Protein AF-A0A0D7KDJ0-F1 (afdb_monomer_lite)

Secondary structure (DSSP, 8-state):
---------PPPHHHHHHHHHHHHHHHHHHHHHEEEEEEE-TT------SS--EEE---SSS----EEEEEEETTEEEEEEEEE--PEEEEEPPHHHHHHHHHHHHHHHHHHHH---HHHHHHHHHHT-

Sequence (129 aa):
MKNIGRGRLSPGKDALLSLMVMMAANFSNELLDLKWRLFHSATGKFITSDKPVSNVKIEYSRGGLEYFLTPLSAHWMLQFGGGKNSEITFETAEDAEIEEGNIAVASCAYNKILGASKEQLEKIHIQLQ

InterPro domains:
  IPR025332 Protein of unknown function DUF4238 [PF14022] (17-118)

Structure (mmCIF, N/CA/C/O backbone):
data_AF-A0A0D7KDJ0-F1
#
_entry.id   AF-A0A0D7KDJ0-F1
#
loop_
_atom_site.group_PDB
_atom_site.id
_atom_site.type_symbol
_atom_site.label_atom_id
_atom_site.label_alt_id
_atom_site.label_comp_id
_atom_site.label_asym_id
_atom_site.label_entity_id
_atom_site.label_seq_id
_atom_site.pdbx_PDB_ins_code
_atom_site.Cartn_x
_atom_site.Cartn_y
_atom_site.Cartn_z
_atom_site.occupancy
_atom_site.B_iso_or_equiv
_atom_site.auth_seq_id
_atom_site.auth_comp_id
_atom_site.auth_asym_id
_atom_site.auth_atom_id
_atom_site.pdbx_PDB_model_num
ATOM 1 N N . MET A 1 1 ? -10.050 18.574 -62.931 1.00 41.25 1 MET A N 1
ATOM 2 C CA . MET A 1 1 ? -9.250 17.344 -62.707 1.00 41.25 1 MET A CA 1
ATOM 3 C C . MET A 1 1 ? -9.196 17.072 -61.206 1.00 41.25 1 MET A C 1
ATOM 5 O O . MET A 1 1 ? -9.213 18.024 -60.440 1.00 41.25 1 MET A O 1
ATOM 9 N N . LYS A 1 2 ? -9.289 15.793 -60.817 1.00 40.25 2 LYS A N 1
ATOM 10 C CA . LYS A 1 2 ? -9.656 15.281 -59.481 1.00 40.25 2 LYS A CA 1
ATOM 11 C C . LYS A 1 2 ? -8.647 15.596 -58.360 1.00 40.25 2 LYS A C 1
ATOM 13 O O . LYS A 1 2 ? -7.444 15.616 -58.588 1.00 40.25 2 LYS A O 1
ATOM 18 N N . ASN A 1 3 ? -9.207 15.752 -57.156 1.00 44.31 3 ASN A N 1
ATOM 19 C CA . ASN A 1 3 ? -8.573 15.906 -55.842 1.00 44.31 3 ASN A CA 1
ATOM 20 C C . ASN A 1 3 ? -7.425 14.918 -55.577 1.00 44.31 3 ASN A C 1
ATOM 22 O O . ASN A 1 3 ? -7.622 13.707 -55.666 1.00 44.31 3 ASN A O 1
ATOM 26 N N . ILE A 1 4 ? -6.278 15.437 -55.131 1.00 46.84 4 ILE A N 1
ATOM 27 C CA . ILE A 1 4 ? -5.198 14.641 -54.536 1.00 46.84 4 ILE A CA 1
ATOM 28 C C . ILE A 1 4 ? -5.440 14.622 -53.023 1.00 46.84 4 ILE A C 1
ATOM 30 O O . ILE A 1 4 ? -5.280 15.629 -52.332 1.00 46.84 4 ILE A O 1
ATOM 34 N N . GLY A 1 5 ? -5.928 13.484 -52.531 1.00 45.38 5 GLY A N 1
ATOM 35 C CA . GLY A 1 5 ? -6.276 13.266 -51.132 1.00 45.38 5 GLY A CA 1
ATOM 36 C C . GLY A 1 5 ? -5.064 13.351 -50.204 1.00 45.38 5 GLY A C 1
ATOM 37 O O . GLY A 1 5 ? -4.018 12.758 -50.454 1.00 45.38 5 GLY A O 1
ATOM 38 N N . ARG A 1 6 ? -5.241 14.065 -49.089 1.00 50.78 6 ARG A N 1
ATOM 39 C CA . ARG A 1 6 ? -4.350 14.042 -47.926 1.00 50.78 6 ARG A CA 1
ATOM 40 C C . ARG A 1 6 ? -4.437 12.667 -47.254 1.00 50.78 6 ARG A C 1
ATOM 42 O O . ARG A 1 6 ? -5.285 12.452 -46.391 1.00 50.78 6 ARG A O 1
ATOM 49 N N . GLY A 1 7 ? -3.581 11.734 -47.658 1.00 44.97 7 GLY A N 1
ATOM 50 C CA . GLY A 1 7 ? -3.386 10.475 -46.943 1.00 44.97 7 GLY A CA 1
ATOM 51 C C . GLY A 1 7 ? -2.663 10.735 -45.622 1.00 44.97 7 GLY A C 1
ATOM 52 O O . GLY A 1 7 ? -1.494 11.110 -45.620 1.00 44.97 7 GLY A O 1
ATOM 53 N N . ARG A 1 8 ? -3.358 10.571 -44.492 1.00 51.56 8 ARG A N 1
ATOM 54 C CA . ARG A 1 8 ? -2.718 10.480 -43.172 1.00 51.56 8 ARG A CA 1
ATOM 55 C C . ARG A 1 8 ? -1.824 9.238 -43.164 1.00 51.56 8 ARG A C 1
ATOM 57 O O . ARG A 1 8 ? -2.315 8.142 -43.414 1.00 51.56 8 ARG A O 1
ATOM 64 N N . LEU A 1 9 ? -0.542 9.417 -42.854 1.00 48.00 9 LEU A N 1
ATOM 65 C CA . LEU A 1 9 ? 0.377 8.332 -42.512 1.00 48.00 9 LEU A CA 1
ATOM 66 C C . LEU A 1 9 ? -0.190 7.596 -41.287 1.00 48.00 9 LEU A C 1
ATOM 68 O O . LEU A 1 9 ? -0.131 8.110 -40.172 1.00 48.00 9 LEU A O 1
ATOM 72 N N . SER A 1 10 ? -0.791 6.424 -41.484 1.00 56.69 10 SER A N 1
ATOM 73 C CA . SER A 1 10 ? -1.053 5.494 -40.387 1.00 56.69 10 SER A CA 1
ATOM 74 C C . SER A 1 10 ? 0.283 4.855 -40.003 1.00 56.69 10 SER A C 1
ATOM 76 O O . SER A 1 10 ? 0.930 4.301 -40.899 1.00 56.69 10 SER A O 1
ATOM 78 N N . PRO A 1 11 ? 0.723 4.898 -38.732 1.00 59.16 11 PRO A N 1
ATOM 79 C CA . PRO A 1 11 ? 1.869 4.106 -38.305 1.00 59.16 11 PRO A CA 1
ATOM 80 C C . PRO A 1 11 ? 1.633 2.656 -38.730 1.00 59.16 11 PRO A C 1
ATOM 82 O O . PRO A 1 11 ? 0.523 2.145 -38.555 1.00 59.16 11 PRO A O 1
ATOM 85 N N . GLY A 1 12 ? 2.638 2.004 -39.323 1.00 66.69 12 GLY A N 1
ATOM 86 C CA . GLY A 1 12 ? 2.549 0.571 -39.598 1.00 66.69 12 GLY A CA 1
ATOM 87 C C . GLY A 1 12 ? 2.126 -0.140 -38.313 1.00 66.69 12 GLY A C 1
ATOM 88 O O . GLY A 1 12 ? 2.618 0.207 -37.239 1.00 66.69 12 GLY A O 1
ATOM 89 N N . LYS A 1 13 ? 1.177 -1.076 -38.403 1.00 61.44 13 LYS A N 1
ATOM 90 C CA . LYS A 1 13 ? 0.609 -1.810 -37.256 1.00 61.44 13 LYS A CA 1
ATOM 91 C C . LYS A 1 13 ? 1.692 -2.293 -36.275 1.00 61.44 13 LYS A C 1
ATOM 93 O O . LYS A 1 13 ? 1.505 -2.221 -35.063 1.00 61.44 13 LYS A O 1
ATOM 98 N N . ASP A 1 14 ? 2.849 -2.668 -36.810 1.00 68.38 14 ASP A N 1
ATOM 99 C CA . ASP A 1 14 ? 3.999 -3.167 -36.060 1.00 68.38 14 ASP A CA 1
ATOM 100 C C . ASP A 1 14 ? 4.760 -2.070 -35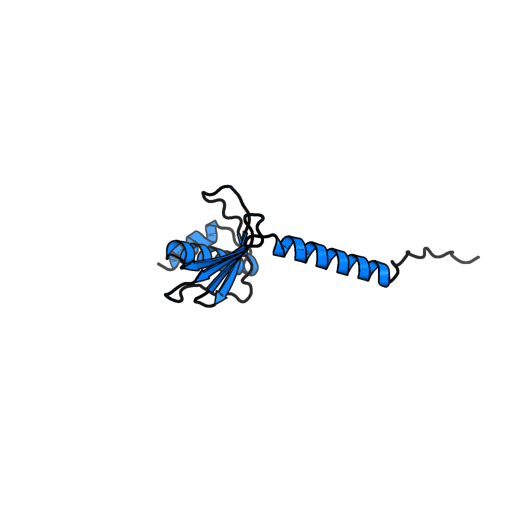.296 1.00 68.38 14 ASP A C 1
ATOM 102 O O . ASP A 1 14 ? 5.303 -2.335 -34.228 1.00 68.38 14 ASP A O 1
ATOM 106 N N . ALA A 1 15 ? 4.754 -0.821 -35.774 1.00 79.69 15 ALA A N 1
ATOM 107 C CA . ALA A 1 15 ? 5.358 0.319 -35.080 1.00 79.69 15 ALA A CA 1
ATOM 108 C C . ALA A 1 15 ? 4.532 0.740 -33.857 1.00 79.69 15 ALA A C 1
ATOM 110 O O . ALA A 1 15 ? 5.091 1.002 -32.793 1.00 79.69 15 ALA A O 1
ATOM 111 N N . LEU A 1 16 ? 3.198 0.753 -33.985 1.00 82.00 16 LEU A N 1
ATOM 112 C CA . LEU A 1 16 ? 2.313 1.004 -32.846 1.00 82.00 16 LEU A CA 1
ATOM 113 C C . LEU A 1 16 ? 2.420 -0.123 -31.814 1.00 82.00 16 LEU A C 1
ATOM 115 O O . LEU A 1 16 ? 2.540 0.154 -30.624 1.00 82.00 16 LEU A O 1
ATOM 119 N N . LEU A 1 17 ? 2.430 -1.383 -32.260 1.00 78.81 17 LEU A N 1
ATOM 120 C CA . LEU A 1 17 ? 2.614 -2.525 -31.367 1.00 78.81 17 LEU A CA 1
ATOM 121 C C . LEU A 1 17 ? 3.973 -2.471 -30.651 1.00 78.81 17 LEU A C 1
ATOM 123 O O . LEU A 1 17 ? 4.019 -2.636 -29.436 1.00 78.81 17 LEU A O 1
ATOM 127 N N . SER A 1 18 ? 5.057 -2.175 -31.371 1.00 81.25 18 SER A N 1
ATOM 128 C CA . SER A 1 18 ? 6.401 -2.052 -30.786 1.00 81.25 18 SER A CA 1
ATOM 129 C C . SER A 1 18 ? 6.474 -0.938 -29.742 1.00 81.25 18 SER A C 1
ATOM 131 O O . SER A 1 18 ? 7.050 -1.138 -28.675 1.00 81.25 18 SER A O 1
ATOM 133 N N . LEU A 1 19 ? 5.843 0.213 -30.006 1.00 85.44 19 LEU A N 1
ATOM 134 C CA . LEU A 1 19 ? 5.737 1.297 -29.029 1.00 85.44 19 LEU A CA 1
ATOM 135 C C . LEU A 1 19 ? 4.989 0.841 -27.770 1.00 85.44 19 LEU A C 1
ATOM 137 O O . LEU A 1 19 ? 5.465 1.079 -26.665 1.00 85.44 19 LEU A O 1
ATOM 141 N N . MET A 1 20 ? 3.854 0.155 -27.927 1.00 85.75 20 MET A N 1
ATOM 142 C CA . MET A 1 20 ? 3.056 -0.329 -26.795 1.00 85.75 20 MET A CA 1
ATOM 143 C C . MET A 1 20 ? 3.812 -1.363 -25.955 1.00 85.75 20 MET A C 1
ATOM 145 O O . MET A 1 20 ? 3.801 -1.276 -24.730 1.00 85.75 20 MET A O 1
ATOM 149 N N . VAL A 1 21 ? 4.517 -2.302 -26.594 1.00 82.75 21 VAL A N 1
ATOM 150 C CA . VAL A 1 21 ? 5.347 -3.301 -25.899 1.00 82.75 21 VAL A CA 1
ATOM 151 C C . VAL A 1 21 ? 6.498 -2.630 -25.152 1.00 82.75 21 VAL A C 1
ATOM 153 O O . VAL A 1 21 ? 6.737 -2.948 -23.991 1.00 82.75 21 VAL A O 1
ATOM 156 N N . MET A 1 22 ? 7.175 -1.664 -25.777 1.00 86.12 22 MET A N 1
ATOM 157 C CA . MET A 1 22 ? 8.251 -0.906 -25.136 1.00 86.12 22 MET A CA 1
ATOM 158 C C . MET A 1 22 ? 7.739 -0.110 -23.929 1.00 86.12 22 MET A C 1
ATOM 160 O O . MET A 1 22 ? 8.363 -0.125 -22.872 1.00 86.12 22 MET A O 1
ATOM 164 N N . MET A 1 23 ? 6.586 0.552 -24.057 1.00 85.19 23 MET A N 1
ATOM 165 C CA . MET A 1 23 ? 5.963 1.272 -22.945 1.00 85.19 23 MET A CA 1
ATOM 166 C C . MET A 1 23 ? 5.582 0.329 -21.800 1.00 85.19 23 MET A C 1
ATOM 168 O O . MET A 1 23 ? 5.850 0.651 -20.646 1.00 85.19 23 MET A O 1
ATOM 172 N N . ALA A 1 24 ? 5.006 -0.836 -22.105 1.00 81.50 24 ALA A N 1
ATOM 173 C CA . ALA A 1 24 ? 4.652 -1.836 -21.102 1.00 81.50 24 ALA A CA 1
ATOM 174 C C . ALA A 1 24 ? 5.890 -2.394 -20.382 1.00 81.50 24 ALA A C 1
ATOM 176 O O . ALA A 1 24 ? 5.880 -2.511 -19.159 1.00 81.50 24 ALA A O 1
ATOM 177 N N . ALA A 1 25 ? 6.966 -2.686 -21.118 1.00 82.00 25 ALA A N 1
ATOM 178 C CA . ALA A 1 25 ? 8.227 -3.148 -20.543 1.00 82.00 25 ALA A CA 1
ATOM 179 C C . ALA A 1 25 ? 8.852 -2.089 -19.623 1.00 82.00 25 ALA A C 1
ATOM 181 O O . ALA A 1 25 ? 9.217 -2.396 -18.491 1.00 82.00 25 ALA A O 1
ATOM 182 N N . ASN A 1 26 ? 8.906 -0.830 -20.069 1.00 81.62 26 ASN A N 1
ATOM 183 C CA . ASN A 1 26 ? 9.424 0.272 -19.257 1.00 81.62 26 ASN A CA 1
ATOM 184 C C . ASN A 1 26 ? 8.585 0.482 -17.993 1.00 81.62 26 ASN A C 1
ATOM 186 O O . ASN A 1 26 ? 9.136 0.627 -16.908 1.00 81.62 26 ASN A O 1
ATOM 190 N N . PHE A 1 27 ? 7.257 0.446 -18.119 1.00 80.50 27 PHE A N 1
ATOM 191 C CA . PHE A 1 27 ? 6.360 0.564 -16.974 1.00 80.50 27 PHE A CA 1
ATOM 192 C C . PHE A 1 27 ? 6.531 -0.596 -15.984 1.00 80.50 27 PHE A C 1
ATOM 194 O O . PHE A 1 27 ? 6.566 -0.372 -14.779 1.00 80.50 27 PHE A O 1
ATOM 201 N N . SER A 1 28 ? 6.688 -1.826 -16.482 1.00 78.75 28 SER A N 1
ATOM 202 C CA . SER A 1 28 ? 6.966 -2.993 -15.641 1.00 78.75 28 SER A CA 1
ATOM 203 C C . SER A 1 28 ? 8.275 -2.838 -14.873 1.00 78.75 28 SER A C 1
ATOM 205 O O . SER A 1 28 ? 8.309 -3.149 -13.688 1.00 78.75 28 SER A O 1
ATOM 207 N N . ASN A 1 29 ? 9.338 -2.357 -15.521 1.00 78.50 29 ASN A N 1
ATOM 208 C CA . ASN A 1 29 ? 10.627 -2.147 -14.862 1.00 78.50 29 ASN A CA 1
ATOM 209 C C . ASN A 1 29 ? 10.524 -1.084 -13.763 1.00 78.50 29 ASN A C 1
ATOM 211 O O . ASN A 1 29 ? 10.969 -1.323 -12.648 1.00 78.50 29 ASN A O 1
ATOM 215 N N . GLU A 1 30 ? 9.857 0.041 -14.038 1.00 80.56 30 GLU A N 1
ATOM 216 C CA . GLU A 1 30 ? 9.637 1.080 -13.024 1.00 80.56 30 GLU A CA 1
ATOM 217 C C . GLU A 1 30 ? 8.816 0.555 -11.837 1.00 80.56 30 GLU A C 1
ATOM 219 O O . GLU A 1 30 ? 9.147 0.866 -10.700 1.00 80.56 30 GLU A O 1
ATOM 224 N N . LEU A 1 31 ? 7.788 -0.275 -12.067 1.00 78.50 31 LEU A N 1
ATOM 225 C CA . LEU A 1 31 ? 7.014 -0.901 -10.985 1.00 78.50 31 LEU A CA 1
ATOM 226 C C . LEU A 1 31 ? 7.846 -1.878 -10.143 1.00 78.50 31 LEU A C 1
ATOM 228 O O . LEU A 1 31 ? 7.686 -1.917 -8.923 1.00 78.50 31 LEU A O 1
ATOM 232 N N . LEU A 1 32 ? 8.707 -2.673 -10.781 1.00 80.94 32 LEU A N 1
ATOM 233 C CA . LEU A 1 32 ? 9.587 -3.625 -10.095 1.00 80.94 32 LEU A CA 1
ATOM 234 C C . LEU A 1 32 ? 10.661 -2.923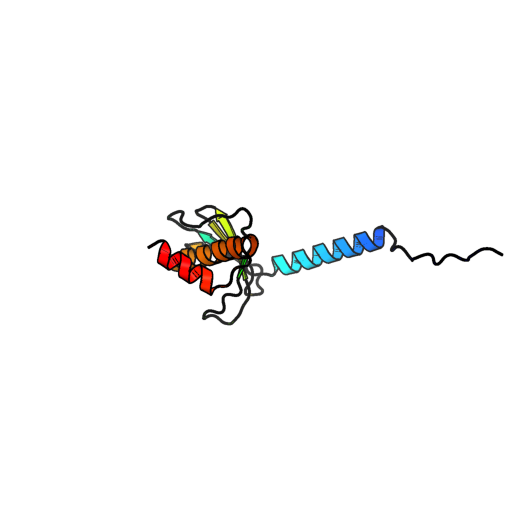 -9.257 1.00 80.94 32 LEU A C 1
ATOM 236 O O . LEU A 1 32 ? 11.077 -3.463 -8.235 1.00 80.94 32 LEU A O 1
ATOM 240 N N . ASP A 1 33 ? 11.071 -1.723 -9.661 1.00 83.44 33 ASP A N 1
ATOM 241 C CA . ASP A 1 33 ? 12.038 -0.906 -8.930 1.00 83.44 33 ASP A CA 1
ATOM 242 C C . ASP A 1 33 ? 11.423 -0.171 -7.729 1.00 83.44 33 ASP A C 1
ATOM 244 O O . ASP A 1 33 ? 12.161 0.361 -6.894 1.00 83.44 33 ASP A O 1
ATOM 248 N N . LEU A 1 34 ? 10.092 -0.110 -7.612 1.00 82.56 34 LEU A N 1
ATOM 249 C CA . LEU A 1 34 ? 9.441 0.468 -6.435 1.00 82.56 34 LEU A CA 1
ATOM 250 C C . LEU A 1 34 ? 9.654 -0.420 -5.215 1.00 82.56 34 LEU A C 1
ATOM 252 O O . LEU A 1 34 ? 9.720 -1.634 -5.335 1.00 82.56 34 LEU A O 1
ATOM 256 N N . LYS A 1 35 ? 9.671 0.188 -4.027 1.00 85.94 35 LYS A N 1
ATOM 257 C CA . LYS A 1 35 ? 9.590 -0.546 -2.759 1.00 85.94 35 LYS A CA 1
ATOM 258 C C . LYS A 1 35 ? 8.184 -1.113 -2.555 1.00 85.94 35 LYS A C 1
ATOM 260 O O . LYS A 1 35 ? 7.208 -0.380 -2.727 1.00 85.94 35 LYS A O 1
ATOM 265 N N . TRP A 1 36 ? 8.085 -2.367 -2.112 1.00 89.75 36 TRP A N 1
ATOM 266 C CA . TRP A 1 36 ? 6.817 -3.038 -1.799 1.00 89.75 36 TRP A CA 1
ATOM 267 C C . TRP A 1 36 ? 6.800 -3.446 -0.325 1.00 89.75 36 TRP A C 1
ATOM 269 O O . TRP A 1 36 ? 7.743 -4.065 0.162 1.00 89.75 36 TRP A O 1
ATOM 279 N N . ARG A 1 37 ? 5.725 -3.117 0.391 1.00 90.88 37 ARG A N 1
ATOM 280 C CA . ARG A 1 37 ? 5.503 -3.522 1.787 1.00 90.88 37 ARG A CA 1
ATOM 281 C C . ARG A 1 37 ? 4.153 -4.213 1.892 1.00 90.88 37 ARG A C 1
ATOM 283 O O . ARG A 1 37 ? 3.141 -3.662 1.457 1.00 90.88 37 ARG A O 1
ATOM 290 N N . LEU A 1 38 ? 4.131 -5.408 2.466 1.00 93.62 38 LEU A N 1
ATOM 291 C CA . LEU A 1 38 ? 2.918 -6.173 2.716 1.00 93.62 38 LEU A CA 1
ATOM 292 C C . LEU A 1 38 ? 2.608 -6.165 4.212 1.00 93.62 38 LEU A C 1
ATOM 294 O O . LEU A 1 38 ? 3.334 -6.752 5.012 1.00 93.62 38 LEU A O 1
ATOM 298 N N . PHE A 1 39 ? 1.517 -5.507 4.575 1.00 95.06 39 PHE A N 1
ATOM 299 C CA . PHE A 1 39 ? 1.068 -5.359 5.950 1.00 95.06 39 PHE A CA 1
ATOM 300 C C . PHE A 1 39 ? 0.084 -6.456 6.331 1.00 95.06 39 PHE A C 1
ATOM 302 O O . PHE A 1 39 ? -0.936 -6.632 5.662 1.00 95.06 39 PHE A O 1
ATOM 309 N N . HIS A 1 40 ? 0.365 -7.143 7.434 1.00 96.50 40 HIS A N 1
ATOM 310 C CA . HIS A 1 40 ? -0.494 -8.154 8.031 1.00 96.50 40 HIS A CA 1
ATOM 311 C C . HIS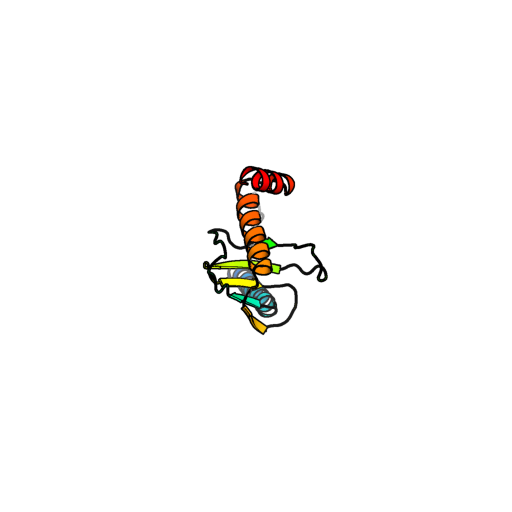 A 1 40 ? -1.208 -7.619 9.277 1.00 96.50 40 HIS A C 1
ATOM 313 O O . HIS A 1 40 ? -0.563 -7.264 10.262 1.00 96.50 40 HIS A O 1
ATOM 319 N N . SER A 1 41 ? -2.539 -7.636 9.279 1.00 94.56 41 SER A N 1
ATOM 320 C CA . SER A 1 41 ? -3.357 -7.372 10.464 1.00 94.56 41 SER A CA 1
ATOM 321 C C . SER A 1 41 ? -3.725 -8.690 11.142 1.00 94.56 41 SER A C 1
ATOM 323 O O . SER A 1 41 ? -4.542 -9.455 10.627 1.00 94.56 41 SER A O 1
ATOM 325 N N . ALA A 1 42 ? -3.190 -8.934 12.341 1.00 92.44 42 ALA A N 1
ATOM 326 C CA . ALA A 1 42 ? -3.544 -10.114 13.136 1.00 92.44 42 ALA A CA 1
ATOM 327 C C . ALA A 1 42 ? -5.038 -10.155 13.513 1.00 92.44 42 ALA A C 1
ATOM 329 O O . ALA A 1 42 ? -5.602 -11.226 13.722 1.00 92.44 42 ALA A O 1
ATOM 330 N N . THR A 1 43 ? -5.684 -8.989 13.581 1.00 91.31 43 THR A N 1
ATOM 331 C CA . THR A 1 43 ? -7.092 -8.843 13.972 1.00 91.31 43 THR A CA 1
ATOM 332 C C . THR A 1 43 ? -8.060 -8.837 12.790 1.00 91.31 43 THR A C 1
ATOM 334 O O . THR A 1 43 ? -9.264 -8.920 13.013 1.00 91.31 43 THR A O 1
ATOM 337 N N . GLY A 1 44 ? -7.569 -8.760 11.549 1.00 92.00 44 GLY A N 1
ATOM 338 C CA . GLY A 1 44 ? -8.423 -8.778 10.360 1.00 92.00 44 GLY A CA 1
ATOM 339 C C . GLY A 1 44 ? -9.249 -7.501 10.182 1.00 92.00 44 GLY A C 1
ATOM 340 O O . GLY A 1 44 ? -10.431 -7.574 9.861 1.00 92.00 44 GLY A O 1
ATOM 341 N N . LYS A 1 45 ? -8.656 -6.331 10.444 1.00 91.12 45 LYS A N 1
ATOM 342 C CA . LYS A 1 45 ? -9.372 -5.042 10.485 1.00 91.12 45 LYS A CA 1
ATOM 343 C C . LYS A 1 45 ? -9.206 -4.157 9.245 1.00 91.12 45 LYS A C 1
ATOM 345 O O . LYS A 1 45 ? -9.739 -3.046 9.235 1.00 91.12 45 LYS A O 1
ATOM 350 N N . PHE A 1 46 ? -8.484 -4.592 8.213 1.00 91.56 46 PHE A N 1
ATOM 351 C CA . PHE A 1 46 ? -8.398 -3.801 6.986 1.00 91.56 46 PHE A CA 1
ATOM 352 C C . PHE A 1 46 ? -9.751 -3.764 6.271 1.00 91.56 46 PHE A C 1
ATOM 354 O O . PHE A 1 46 ? -10.399 -4.793 6.070 1.00 91.56 46 PHE A O 1
ATOM 361 N N . ILE A 1 47 ? -10.183 -2.577 5.856 1.00 87.81 47 ILE A N 1
ATOM 362 C CA . ILE A 1 47 ? -11.348 -2.438 4.987 1.00 87.81 47 ILE A CA 1
ATOM 363 C C . ILE A 1 47 ? -10.948 -2.776 3.552 1.00 87.81 47 ILE A C 1
ATOM 365 O O . ILE A 1 47 ? -9.841 -2.481 3.102 1.00 87.81 47 ILE A O 1
ATOM 369 N N . THR A 1 48 ? -11.866 -3.385 2.810 1.00 82.81 48 THR A N 1
ATOM 370 C CA . THR A 1 48 ? -11.670 -3.708 1.393 1.00 82.81 48 THR A CA 1
ATOM 371 C C . THR A 1 48 ? -12.520 -2.789 0.522 1.00 82.81 48 THR A C 1
ATOM 373 O O . THR A 1 48 ? -13.473 -2.168 0.991 1.00 82.81 48 THR A O 1
ATOM 376 N N . SER A 1 49 ? -12.152 -2.662 -0.749 1.00 71.56 49 SER A N 1
ATOM 377 C CA . SER A 1 49 ? -12.877 -1.857 -1.730 1.00 71.56 49 SER A CA 1
ATOM 378 C C . SER A 1 49 ? -12.748 -2.512 -3.100 1.00 71.56 49 SER A C 1
ATOM 380 O O . SER A 1 49 ? -11.686 -3.035 -3.433 1.00 71.56 49 SER A O 1
ATOM 382 N N . ASP A 1 50 ? -13.809 -2.464 -3.905 1.00 68.44 50 ASP A N 1
ATOM 383 C CA . ASP A 1 50 ? -13.786 -2.846 -5.325 1.00 68.44 50 ASP A CA 1
ATOM 384 C C . ASP A 1 50 ? -12.945 -1.869 -6.168 1.00 68.44 50 ASP A C 1
ATOM 386 O O . ASP A 1 50 ? -12.566 -2.165 -7.302 1.00 68.44 50 ASP A O 1
ATOM 390 N N . LYS A 1 51 ? -12.610 -0.705 -5.597 1.00 65.69 51 LYS A N 1
ATOM 391 C CA . LYS A 1 51 ? -11.754 0.331 -6.190 1.00 65.69 51 LYS A CA 1
ATOM 392 C C . LYS A 1 51 ? -10.609 0.687 -5.233 1.00 65.69 51 LYS A C 1
ATOM 394 O O . LYS A 1 51 ? -10.513 1.838 -4.802 1.00 65.69 51 LYS A O 1
ATOM 399 N N . PRO A 1 52 ? -9.735 -0.281 -4.907 1.00 59.75 52 PRO A N 1
ATOM 400 C CA . PRO A 1 52 ? -8.838 -0.212 -3.755 1.00 59.75 52 PRO A CA 1
ATOM 401 C C . PRO A 1 52 ? -7.596 0.655 -3.977 1.00 59.75 52 PRO A C 1
ATOM 403 O O . PRO A 1 52 ? -6.946 1.026 -3.008 1.00 59.75 52 PRO A O 1
ATOM 406 N N . VAL A 1 53 ? -7.261 0.983 -5.232 1.00 64.94 53 VAL A N 1
ATOM 407 C CA . VAL A 1 53 ? -6.049 1.743 -5.558 1.00 64.94 53 VAL A CA 1
ATOM 408 C C . VAL A 1 53 ? -6.269 3.225 -5.276 1.00 64.94 53 VAL A C 1
ATOM 410 O O . VAL A 1 53 ? -6.906 3.943 -6.064 1.00 64.94 53 VAL A O 1
ATOM 413 N N . SER A 1 54 ? -5.716 3.665 -4.152 1.00 62.53 54 SER A N 1
ATOM 414 C CA . SER A 1 54 ? -5.606 5.060 -3.754 1.00 62.53 54 SER A CA 1
ATOM 415 C C . SER A 1 54 ? -4.185 5.555 -4.033 1.00 62.53 54 SER A C 1
ATOM 417 O O . SER A 1 54 ? -3.215 4.968 -3.559 1.00 62.53 54 SER A O 1
ATOM 419 N N . ASN A 1 55 ? -4.040 6.621 -4.835 1.00 58.91 55 ASN A N 1
ATOM 420 C CA . ASN A 1 55 ? -2.807 7.409 -4.790 1.00 58.91 55 ASN A CA 1
ATOM 421 C C . ASN A 1 55 ? -2.911 8.249 -3.525 1.00 58.91 55 ASN A C 1
ATOM 423 O O . ASN A 1 55 ? -3.688 9.210 -3.489 1.00 58.91 55 ASN A O 1
ATOM 427 N N . VAL A 1 56 ? -2.223 7.828 -2.471 1.00 56.12 56 VAL A N 1
ATOM 428 C CA . VAL A 1 56 ? -2.256 8.562 -1.220 1.00 56.12 56 VAL A CA 1
ATOM 429 C C . VAL A 1 56 ? -1.027 9.439 -1.174 1.00 56.12 56 VAL A C 1
ATOM 431 O O . VAL A 1 56 ? 0.076 9.012 -0.840 1.00 56.12 56 VAL A O 1
ATOM 434 N N . LYS A 1 57 ? -1.234 10.718 -1.478 1.00 50.97 57 LYS A N 1
ATOM 435 C CA . LYS A 1 57 ? -0.279 11.743 -1.088 1.00 50.97 57 LYS A CA 1
ATOM 436 C C . LYS A 1 57 ? -0.497 12.037 0.393 1.00 50.97 57 LYS A C 1
ATOM 438 O O . LYS A 1 57 ? -1.186 12.989 0.753 1.00 50.97 57 LYS A O 1
ATOM 443 N N . ILE A 1 58 ? 0.023 11.170 1.260 1.00 45.94 58 ILE A N 1
ATOM 444 C CA . ILE A 1 58 ? 0.048 11.448 2.695 1.00 45.94 58 ILE A CA 1
ATOM 445 C C . ILE A 1 58 ? 1.154 12.472 2.937 1.00 45.94 58 ILE A C 1
ATOM 447 O O . ILE A 1 58 ? 2.333 12.144 3.056 1.00 45.94 58 ILE A O 1
ATOM 451 N N . GLU A 1 59 ? 0.773 13.748 2.991 1.00 37.09 59 GLU A N 1
ATOM 452 C CA . GLU A 1 59 ? 1.606 14.816 3.546 1.00 37.09 59 GLU A CA 1
ATOM 453 C C . GLU A 1 59 ? 1.713 14.653 5.072 1.00 37.09 59 GLU A C 1
ATOM 455 O O . GLU A 1 59 ? 1.262 15.510 5.817 1.00 37.09 59 GLU A O 1
ATOM 460 N N . TYR A 1 60 ? 2.271 13.547 5.576 1.00 39.28 60 TYR A N 1
ATOM 461 C CA . TYR A 1 60 ? 2.565 13.418 7.005 1.00 39.28 60 TYR A CA 1
ATOM 462 C C . TYR A 1 60 ? 3.930 12.769 7.284 1.00 39.28 60 TYR A C 1
ATOM 464 O O . TYR A 1 60 ? 4.210 11.611 6.995 1.00 39.28 60 TYR A O 1
ATOM 472 N N . SER A 1 61 ? 4.774 13.570 7.937 1.00 37.25 61 SER A N 1
ATOM 473 C CA . SER A 1 61 ? 5.897 13.233 8.828 1.00 37.25 61 SER A CA 1
ATOM 474 C C . SER A 1 61 ? 7.164 12.514 8.330 1.00 37.25 61 SER A C 1
ATOM 476 O O . SER A 1 61 ? 8.155 12.569 9.056 1.00 37.25 61 SER A O 1
ATOM 478 N N . ARG A 1 62 ? 7.234 11.904 7.134 1.00 41.28 62 ARG A N 1
ATOM 479 C CA . ARG A 1 62 ? 8.460 11.177 6.696 1.00 41.28 62 ARG A CA 1
ATOM 480 C C . ARG A 1 62 ? 8.951 11.467 5.268 1.00 41.28 62 ARG A C 1
ATOM 482 O O . ARG A 1 62 ? 9.385 10.565 4.563 1.00 41.28 62 ARG A O 1
ATOM 489 N N . GLY A 1 63 ? 8.938 12.735 4.847 1.00 40.06 63 GLY A N 1
ATOM 490 C CA . GLY A 1 63 ? 9.757 13.174 3.702 1.00 40.06 63 GLY A CA 1
ATOM 491 C C . GLY A 1 63 ? 9.111 13.157 2.308 1.00 40.06 63 GLY A C 1
ATOM 492 O O . GLY A 1 63 ? 9.840 13.143 1.323 1.00 40.06 63 GLY A O 1
ATOM 493 N N . GLY A 1 64 ? 7.778 13.217 2.197 1.00 47.81 64 GLY A N 1
ATOM 494 C CA . GLY A 1 64 ? 7.109 13.660 0.958 1.00 47.81 64 GLY A CA 1
ATOM 495 C C . GLY A 1 64 ? 7.104 12.669 -0.211 1.00 47.81 64 GLY A C 1
ATOM 496 O O . GLY A 1 64 ? 7.084 13.082 -1.367 1.00 47.81 64 GLY A O 1
ATOM 497 N N . LEU A 1 65 ? 7.129 11.373 0.075 1.00 55.56 65 LEU A N 1
ATOM 498 C CA . LEU A 1 65 ? 7.173 10.323 -0.935 1.00 55.56 65 LEU A CA 1
ATOM 499 C C . LEU A 1 65 ? 5.768 9.759 -1.213 1.00 55.56 65 LEU A C 1
ATOM 501 O O . LEU A 1 65 ? 5.117 9.251 -0.305 1.00 55.56 65 LEU A O 1
ATOM 505 N N . GLU A 1 66 ? 5.308 9.857 -2.466 1.00 70.25 66 GLU A N 1
ATOM 506 C CA . GLU A 1 66 ? 4.018 9.305 -2.907 1.00 70.25 66 GLU A CA 1
ATOM 507 C C . GLU A 1 66 ? 4.065 7.772 -2.944 1.00 70.25 66 GLU A C 1
ATOM 509 O O . GLU A 1 66 ? 5.031 7.164 -3.425 1.00 70.25 66 GLU A O 1
ATOM 514 N N . TYR A 1 67 ? 3.011 7.145 -2.430 1.00 76.69 67 TYR A N 1
ATOM 515 C CA . TYR A 1 67 ? 2.838 5.702 -2.459 1.00 76.69 67 TYR A CA 1
ATOM 516 C C . TYR A 1 67 ? 1.376 5.339 -2.717 1.00 76.69 67 TYR A C 1
ATOM 518 O O . TYR A 1 67 ? 0.449 6.126 -2.511 1.00 76.69 67 TYR A O 1
ATOM 526 N N . PHE A 1 68 ? 1.182 4.114 -3.178 1.00 80.50 68 PHE A N 1
ATOM 527 C CA . PHE A 1 68 ? -0.125 3.539 -3.423 1.00 80.50 68 PHE A CA 1
ATOM 528 C C . PHE A 1 68 ? -0.444 2.518 -2.346 1.00 80.50 68 PHE A C 1
ATOM 530 O O . PHE A 1 68 ? 0.425 1.739 -1.950 1.00 80.50 68 PHE A O 1
ATOM 537 N N . LEU A 1 69 ? -1.701 2.507 -1.910 1.00 86.12 69 LEU A N 1
ATOM 538 C CA . LEU A 1 69 ? -2.241 1.454 -1.060 1.00 86.12 69 LEU A CA 1
ATOM 539 C C . LEU A 1 69 ? -3.240 0.613 -1.840 1.00 86.12 69 LEU A C 1
ATOM 541 O O . LEU A 1 69 ? -3.959 1.099 -2.714 1.00 86.12 69 LEU A O 1
ATOM 545 N N . THR A 1 70 ? -3.256 -0.679 -1.551 1.00 87.38 70 THR A N 1
ATOM 546 C CA . THR A 1 70 ? -4.189 -1.640 -2.130 1.00 87.38 70 THR A CA 1
ATOM 547 C C . THR A 1 70 ? -4.561 -2.664 -1.061 1.00 87.38 70 THR A C 1
ATOM 549 O O . THR A 1 70 ? -3.763 -3.557 -0.767 1.00 87.38 70 THR A O 1
ATOM 552 N N . PRO A 1 71 ? -5.752 -2.566 -0.446 1.00 87.75 71 PRO A N 1
ATOM 553 C CA . PRO A 1 71 ? -6.270 -3.626 0.407 1.00 87.75 71 PRO A CA 1
ATOM 554 C C . PRO A 1 71 ? -6.472 -4.898 -0.415 1.00 87.75 71 PRO A C 1
ATOM 556 O O . PRO A 1 71 ? -7.121 -4.884 -1.461 1.00 87.75 71 PRO A O 1
ATOM 559 N N . LEU A 1 72 ? -5.903 -5.997 0.072 1.00 89.94 72 LEU A N 1
ATOM 560 C CA . LEU A 1 72 ? -5.995 -7.318 -0.551 1.00 89.94 72 LEU A CA 1
ATOM 561 C C . LEU A 1 72 ? -7.038 -8.189 0.156 1.00 89.94 72 LEU A C 1
ATOM 563 O O . LEU A 1 72 ? -7.706 -9.004 -0.472 1.00 89.94 72 LEU A O 1
ATOM 567 N N . SER A 1 73 ? -7.168 -8.029 1.474 1.00 92.44 73 SER A N 1
ATOM 568 C CA . SER A 1 73 ? -8.170 -8.697 2.306 1.00 92.44 73 SER A CA 1
ATOM 569 C C . SER A 1 73 ? -8.313 -7.972 3.646 1.00 92.44 73 SER A C 1
ATOM 571 O O . SER A 1 73 ? -7.572 -7.035 3.923 1.00 92.44 73 SER A O 1
ATOM 573 N N . ALA A 1 74 ? -9.189 -8.468 4.520 1.00 91.69 74 ALA A N 1
ATOM 574 C CA . ALA A 1 74 ? -9.293 -7.984 5.895 1.00 91.69 74 ALA A CA 1
ATOM 575 C C . ALA A 1 74 ? -7.978 -8.113 6.697 1.00 91.69 74 ALA A C 1
ATOM 577 O O . ALA A 1 74 ? -7.735 -7.352 7.630 1.00 91.69 74 ALA A O 1
ATOM 578 N N . HIS A 1 75 ? -7.101 -9.046 6.314 1.00 95.19 75 HIS A N 1
ATOM 579 C CA . HIS A 1 75 ? -5.820 -9.292 6.979 1.00 95.19 75 HIS A CA 1
ATOM 580 C C . HIS A 1 75 ? -4.619 -8.691 6.258 1.00 95.19 75 HIS A C 1
ATOM 582 O O . HIS A 1 75 ? -3.547 -8.638 6.849 1.00 95.19 75 HIS A O 1
ATOM 588 N N . TRP A 1 76 ? -4.766 -8.254 5.007 1.00 94.44 76 TRP A N 1
ATOM 589 C CA . TRP A 1 76 ? -3.623 -7.912 4.166 1.00 94.44 76 TRP A CA 1
ATOM 590 C C . TRP A 1 76 ? -3.830 -6.609 3.412 1.00 94.44 76 TRP A C 1
ATOM 592 O O . TRP A 1 76 ? -4.821 -6.447 2.696 1.00 94.44 76 TRP A O 1
ATOM 602 N N . MET A 1 77 ? -2.832 -5.736 3.492 1.00 92.31 77 MET A N 1
ATOM 603 C CA . MET A 1 77 ? -2.748 -4.513 2.706 1.00 92.31 77 MET A CA 1
ATOM 604 C C . MET A 1 77 ? -1.385 -4.426 2.026 1.00 92.31 77 MET A C 1
ATOM 606 O O . MET A 1 77 ? -0.351 -4.643 2.652 1.00 92.31 77 MET A O 1
ATOM 610 N N . LEU A 1 78 ? -1.385 -4.105 0.737 1.00 90.88 78 LEU A N 1
ATOM 611 C CA . LEU A 1 78 ? -0.176 -3.817 -0.019 1.00 90.88 78 LEU A CA 1
ATOM 612 C C . LEU A 1 78 ? 0.059 -2.308 -0.060 1.00 90.88 78 LEU A C 1
ATOM 614 O O . LEU A 1 78 ? -0.834 -1.552 -0.437 1.00 90.88 78 LEU A O 1
ATOM 618 N N . GLN A 1 79 ? 1.281 -1.897 0.253 1.00 88.50 79 GLN A N 1
ATOM 619 C CA . GLN A 1 79 ? 1.823 -0.586 -0.070 1.00 88.50 79 GLN A CA 1
ATOM 620 C C . GLN A 1 79 ? 2.911 -0.747 -1.131 1.00 88.50 79 GLN A C 1
ATOM 622 O O . GLN A 1 79 ? 3.806 -1.575 -0.971 1.00 88.50 79 GLN A O 1
ATOM 627 N N . PHE A 1 80 ? 2.884 0.069 -2.181 1.00 86.31 80 PHE A N 1
ATOM 628 C CA . PHE A 1 80 ? 3.987 0.142 -3.140 1.00 86.31 80 PHE A CA 1
ATOM 629 C C . PHE A 1 80 ? 4.312 1.589 -3.512 1.00 86.31 80 PHE A C 1
ATOM 631 O O . PHE A 1 80 ? 3.424 2.433 -3.631 1.00 86.31 80 PHE A O 1
ATOM 638 N N . GLY A 1 81 ? 5.600 1.886 -3.663 1.00 79.88 81 GLY A N 1
ATOM 639 C CA . GLY A 1 81 ? 6.113 3.237 -3.881 1.00 79.88 81 GLY A CA 1
ATOM 640 C C . GLY A 1 81 ? 6.901 3.774 -2.689 1.00 79.88 81 GLY A C 1
ATOM 641 O O . GLY A 1 81 ? 7.336 3.036 -1.807 1.00 79.88 81 GLY A O 1
ATOM 642 N N . GLY A 1 82 ? 7.126 5.083 -2.681 1.00 71.44 82 GLY A N 1
ATOM 643 C CA . GLY A 1 82 ? 7.900 5.759 -1.647 1.00 71.44 82 GLY A CA 1
ATOM 644 C C . GLY A 1 82 ? 9.385 5.383 -1.556 1.00 71.44 82 GLY A C 1
ATOM 645 O O . GLY A 1 82 ? 9.971 5.390 -0.475 1.00 71.44 82 GLY A O 1
ATOM 646 N N . GLY A 1 83 ? 9.999 5.062 -2.694 1.00 73.44 83 GLY A N 1
ATOM 647 C CA . GLY A 1 83 ? 11.433 4.806 -2.820 1.00 73.44 83 GLY A CA 1
ATOM 648 C C . GLY A 1 83 ? 11.749 3.868 -3.982 1.00 73.44 83 GLY A C 1
ATOM 649 O O . GLY A 1 83 ? 10.862 3.167 -4.469 1.00 73.44 83 GLY A O 1
ATOM 650 N N . LYS A 1 84 ? 13.018 3.861 -4.407 1.00 72.75 84 LYS A N 1
ATOM 651 C CA . LYS A 1 84 ? 13.556 2.872 -5.349 1.00 72.75 84 LYS A CA 1
ATOM 652 C C . LYS A 1 84 ? 14.280 1.776 -4.567 1.00 72.75 84 LYS A C 1
ATOM 654 O O . LYS A 1 84 ? 15.284 2.074 -3.925 1.00 72.75 84 LYS A O 1
ATOM 659 N N . ASN A 1 85 ? 13.742 0.561 -4.573 1.00 70.69 85 ASN A N 1
ATOM 660 C CA . ASN A 1 85 ? 14.373 -0.675 -4.105 1.00 70.69 85 ASN A CA 1
ATOM 661 C C . ASN A 1 85 ? 13.451 -1.848 -4.475 1.00 70.69 85 ASN A C 1
ATOM 663 O O . ASN A 1 85 ? 12.307 -1.853 -4.037 1.00 70.69 85 ASN A O 1
ATOM 667 N N . SER A 1 86 ? 13.943 -2.861 -5.186 1.00 72.31 86 SER A N 1
ATOM 668 C CA . SER A 1 86 ? 13.169 -4.039 -5.614 1.00 72.31 86 SER A CA 1
ATOM 669 C C . SER A 1 86 ? 12.900 -5.053 -4.487 1.00 72.31 86 SER A C 1
ATOM 671 O O . SER A 1 86 ? 12.760 -6.252 -4.732 1.00 72.31 86 SER A O 1
ATOM 673 N N . GLU A 1 87 ? 12.903 -4.605 -3.232 1.00 81.25 87 GLU A N 1
ATOM 674 C CA . GLU A 1 87 ? 12.706 -5.454 -2.062 1.00 81.25 87 GLU A CA 1
ATOM 675 C C . GLU A 1 87 ? 11.235 -5.452 -1.637 1.00 81.25 87 GLU A C 1
ATOM 677 O O . GLU A 1 87 ? 10.601 -4.399 -1.506 1.00 81.25 87 GLU A O 1
ATOM 682 N N . ILE A 1 88 ? 10.713 -6.656 -1.403 1.00 87.88 88 ILE A N 1
ATOM 683 C CA . ILE A 1 88 ? 9.383 -6.889 -0.846 1.00 87.88 88 ILE A CA 1
ATOM 684 C C . ILE A 1 88 ? 9.553 -7.199 0.639 1.00 87.88 88 ILE A C 1
ATOM 686 O O . ILE A 1 88 ? 10.162 -8.210 0.990 1.00 87.88 88 ILE A O 1
ATOM 690 N N . THR A 1 89 ? 8.993 -6.361 1.508 1.00 90.94 89 THR A N 1
ATOM 691 C CA . THR A 1 89 ? 8.983 -6.603 2.957 1.00 90.94 89 THR A CA 1
ATOM 692 C C . THR A 1 89 ? 7.615 -7.081 3.429 1.00 90.94 89 THR A C 1
ATOM 694 O O . THR A 1 89 ? 6.580 -6.701 2.883 1.00 90.94 89 THR A O 1
ATOM 697 N N . PHE A 1 90 ? 7.611 -7.926 4.460 1.00 94.00 90 PHE A N 1
ATOM 698 C CA . PHE A 1 90 ? 6.406 -8.414 5.129 1.00 94.00 90 PHE A CA 1
ATOM 699 C C . PHE A 1 90 ? 6.426 -7.919 6.568 1.00 94.00 90 PHE A C 1
ATOM 701 O O . PHE A 1 90 ? 7.384 -8.170 7.299 1.00 94.00 90 PHE A O 1
ATOM 708 N N . GLU A 1 91 ? 5.387 -7.200 6.968 1.00 94.00 91 GLU A N 1
ATOM 709 C CA . GLU A 1 91 ? 5.358 -6.452 8.220 1.00 94.00 91 GLU A CA 1
ATOM 710 C C . GLU A 1 91 ? 4.043 -6.726 8.952 1.00 94.00 91 GLU A C 1
ATOM 712 O O . GLU A 1 91 ? 2.991 -6.877 8.333 1.00 94.00 91 GLU A O 1
ATOM 717 N N . THR A 1 92 ? 4.091 -6.828 10.280 1.00 95.12 92 THR A N 1
ATOM 718 C CA . THR A 1 92 ? 2.865 -6.885 11.087 1.00 95.12 92 THR A CA 1
ATOM 719 C C . THR A 1 92 ? 2.414 -5.460 11.345 1.00 95.12 92 THR A C 1
ATOM 721 O O . THR A 1 92 ? 3.191 -4.675 11.874 1.00 95.12 92 THR A O 1
ATOM 724 N N . ALA A 1 93 ? 1.182 -5.149 10.954 1.00 92.81 93 ALA A N 1
ATOM 725 C CA . ALA A 1 93 ? 0.626 -3.815 11.071 1.00 92.81 93 ALA A CA 1
ATOM 726 C C . ALA A 1 93 ? 0.215 -3.520 12.512 1.00 92.81 93 ALA A C 1
ATOM 728 O O . ALA A 1 93 ? -0.519 -4.304 13.127 1.00 92.81 93 ALA A O 1
ATOM 729 N N . GLU A 1 94 ? 0.639 -2.370 13.020 1.00 93.19 94 GLU A N 1
ATOM 730 C CA . GLU A 1 94 ? 0.096 -1.818 14.260 1.00 93.19 94 GLU A CA 1
ATOM 731 C C . GLU A 1 94 ? -1.287 -1.188 14.021 1.00 93.19 94 GLU A C 1
ATOM 733 O O . GLU A 1 94 ? -1.660 -0.873 12.888 1.00 93.19 94 GLU A O 1
ATOM 738 N N . ASP A 1 95 ? -2.064 -0.973 15.089 1.00 87.75 95 ASP A N 1
ATOM 739 C CA . ASP A 1 95 ? -3.416 -0.399 14.981 1.00 87.75 95 ASP A CA 1
ATOM 740 C C . ASP A 1 95 ? -3.415 0.962 14.253 1.00 87.75 95 ASP A C 1
ATOM 742 O O . ASP A 1 95 ? -4.321 1.232 13.466 1.00 87.75 95 ASP A O 1
ATOM 746 N N . ALA A 1 96 ? -2.369 1.775 14.439 1.00 87.38 96 ALA A N 1
ATOM 747 C CA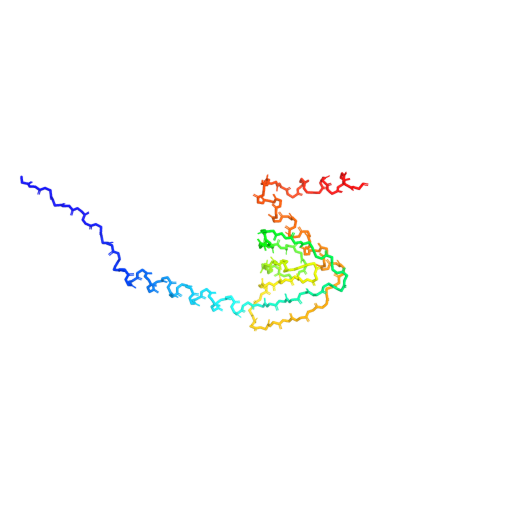 . ALA A 1 96 ? -2.214 3.057 13.750 1.00 87.38 96 ALA A CA 1
ATOM 748 C C . ALA A 1 96 ? -2.020 2.900 12.228 1.00 87.38 96 ALA A C 1
ATOM 750 O O . ALA A 1 96 ? -2.607 3.650 11.451 1.00 87.38 96 ALA A O 1
ATOM 751 N N . GLU A 1 97 ? -1.243 1.905 11.788 1.00 88.50 97 GLU A N 1
ATOM 752 C CA . GLU A 1 97 ? -1.030 1.627 10.359 1.00 88.50 97 GLU A CA 1
ATOM 753 C C . GLU A 1 97 ? -2.299 1.057 9.708 1.00 88.50 97 GLU A C 1
ATOM 755 O O . GLU A 1 97 ? -2.606 1.348 8.549 1.00 88.50 97 GLU A O 1
ATOM 760 N N . ILE A 1 98 ? -3.071 0.270 10.467 1.00 89.75 98 ILE A N 1
ATOM 761 C CA . ILE A 1 98 ? -4.385 -0.221 10.038 1.00 89.75 98 ILE 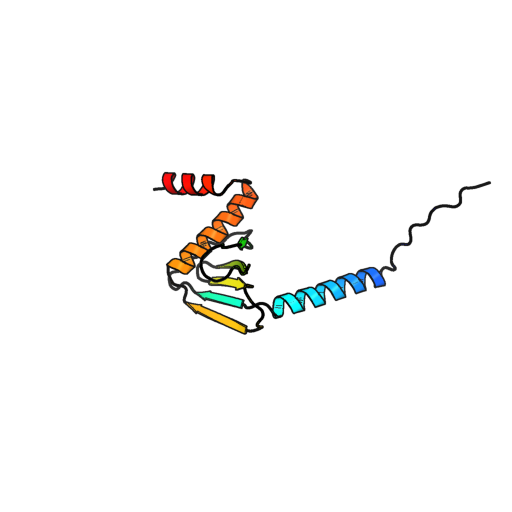A CA 1
ATOM 762 C C . ILE A 1 98 ? -5.354 0.949 9.844 1.00 89.75 98 ILE A C 1
ATOM 764 O O . ILE A 1 98 ? -6.049 1.012 8.828 1.00 89.75 98 ILE A O 1
ATOM 768 N N . GLU A 1 99 ? -5.399 1.878 10.798 1.00 87.12 99 GLU A N 1
ATOM 769 C CA . GLU A 1 99 ? -6.254 3.061 10.731 1.00 87.12 99 GLU A CA 1
ATOM 770 C C . GLU A 1 99 ? -5.890 3.964 9.544 1.00 87.12 99 GLU A C 1
ATOM 772 O O . GLU A 1 99 ? -6.769 4.314 8.753 1.00 87.12 99 GLU A O 1
ATOM 777 N N . GLU A 1 100 ? -4.604 4.271 9.356 1.00 83.75 100 GLU A N 1
ATOM 778 C CA . GLU A 1 100 ? -4.110 5.070 8.226 1.00 83.75 100 GLU A CA 1
ATOM 779 C C . GLU A 1 100 ? -4.483 4.431 6.880 1.00 83.75 100 GLU A C 1
ATOM 781 O O . GLU A 1 100 ? -5.034 5.095 5.992 1.00 83.75 100 GLU A O 1
ATOM 786 N N . GLY A 1 101 ? -4.266 3.119 6.753 1.00 84.12 101 GLY A N 1
ATOM 787 C CA . GLY A 1 101 ? -4.643 2.362 5.565 1.00 84.12 101 GLY A CA 1
ATOM 788 C C . GLY A 1 101 ? -6.141 2.417 5.278 1.00 84.12 101 GLY A C 1
ATOM 789 O O . GLY A 1 101 ? -6.564 2.687 4.150 1.00 84.12 101 GLY A O 1
ATOM 790 N N . ASN A 1 102 ? -6.960 2.234 6.311 1.00 87.06 102 ASN A N 1
ATOM 791 C CA . ASN A 1 102 ? -8.412 2.283 6.191 1.00 87.06 102 ASN A CA 1
ATOM 792 C C . ASN A 1 102 ? -8.916 3.675 5.793 1.00 87.06 102 ASN A C 1
ATOM 794 O O . ASN A 1 102 ? -9.760 3.786 4.902 1.00 87.06 102 ASN A O 1
ATOM 798 N N . ILE A 1 103 ? -8.376 4.742 6.387 1.00 81.69 103 ILE A N 1
ATOM 799 C CA . ILE A 1 103 ? -8.724 6.122 6.026 1.00 81.69 103 ILE A CA 1
ATOM 800 C C . ILE A 1 103 ? -8.397 6.387 4.556 1.00 81.69 103 ILE A C 1
ATOM 802 O O . ILE A 1 103 ? -9.217 6.957 3.829 1.00 81.69 103 ILE A O 1
ATOM 806 N N . ALA A 1 104 ? -7.230 5.947 4.088 1.00 78.56 104 ALA A N 1
ATOM 807 C CA . ALA A 1 104 ? -6.816 6.128 2.704 1.00 78.56 104 ALA A CA 1
ATOM 808 C C . ALA A 1 104 ? -7.733 5.400 1.708 1.00 78.56 104 ALA A C 1
ATOM 810 O O . ALA A 1 104 ? -8.132 5.971 0.685 1.00 78.56 104 ALA A O 1
ATOM 811 N N . VAL A 1 105 ? -8.095 4.150 2.004 1.00 79.25 105 VAL A N 1
ATOM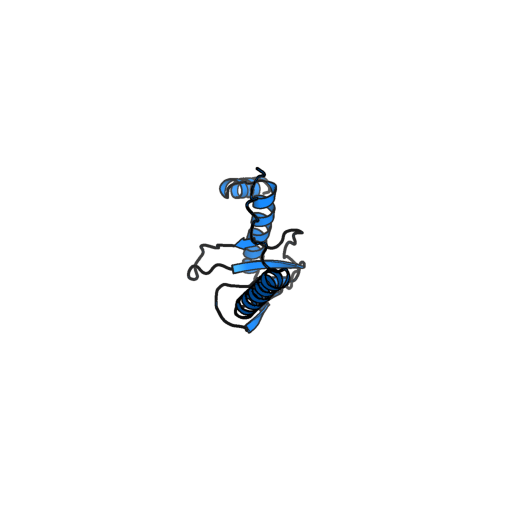 812 C CA . VAL A 1 105 ? -9.006 3.354 1.169 1.00 79.25 105 VAL A CA 1
ATOM 813 C C . VAL A 1 105 ? -10.400 3.977 1.143 1.00 79.25 105 VAL A C 1
ATOM 815 O O . VAL A 1 105 ? -10.960 4.178 0.060 1.00 79.25 105 VAL A O 1
ATOM 818 N N . ALA A 1 106 ? -10.941 4.337 2.310 1.00 78.81 106 ALA A N 1
ATOM 819 C CA . ALA A 1 106 ? -12.249 4.974 2.432 1.00 78.81 106 ALA A CA 1
ATOM 820 C C . ALA A 1 106 ? -12.293 6.302 1.665 1.00 78.81 106 ALA A C 1
ATOM 822 O O . ALA A 1 106 ? -13.216 6.541 0.888 1.00 78.81 106 ALA A O 1
ATOM 823 N N . SER A 1 107 ? -11.251 7.125 1.804 1.00 73.69 107 SER A N 1
ATOM 824 C CA . SER A 1 107 ? -11.128 8.403 1.098 1.00 73.69 107 SER A CA 1
ATOM 825 C C . SER A 1 107 ? -11.097 8.219 -0.418 1.00 73.69 107 SER A C 1
ATOM 827 O O . SER A 1 107 ? -11.718 8.991 -1.143 1.00 73.69 107 SER A O 1
ATOM 829 N N . CYS A 1 108 ? -10.427 7.185 -0.935 1.00 71.56 108 CYS A N 1
ATOM 830 C CA . CYS A 1 108 ? -10.397 6.933 -2.375 1.00 71.56 108 CYS A CA 1
ATOM 831 C C . CYS A 1 108 ? -11.740 6.454 -2.925 1.00 71.56 108 CYS A C 1
ATOM 833 O O . CYS A 1 108 ? -12.179 6.943 -3.971 1.00 71.56 108 CYS A O 1
ATOM 835 N N . ALA A 1 109 ? -12.402 5.534 -2.218 1.00 69.31 109 ALA A N 1
ATOM 836 C CA . ALA A 1 109 ? -13.748 5.102 -2.570 1.00 69.31 109 ALA A CA 1
ATOM 837 C C . ALA A 1 109 ? -14.703 6.306 -2.588 1.00 69.31 109 ALA A C 1
ATOM 839 O O . ALA A 1 109 ? -15.420 6.522 -3.563 1.00 69.31 109 ALA A O 1
ATOM 840 N N . TYR A 1 110 ? -14.636 7.150 -1.560 1.00 65.69 110 TYR A N 1
ATOM 841 C CA . TYR A 1 110 ? -15.512 8.304 -1.407 1.00 65.69 110 TYR A CA 1
ATOM 842 C C . TYR A 1 110 ? -15.237 9.409 -2.440 1.00 65.69 110 TYR A C 1
ATOM 844 O O . TYR A 1 110 ? -16.162 9.844 -3.124 1.00 65.69 110 TYR A O 1
ATOM 852 N N . ASN A 1 111 ? -13.976 9.808 -2.645 1.00 65.38 111 ASN A N 1
ATOM 853 C CA . ASN A 1 111 ? -13.597 10.838 -3.622 1.00 65.38 111 ASN A CA 1
ATOM 854 C C . ASN A 1 111 ? -13.991 10.451 -5.052 1.00 65.38 111 ASN A C 1
ATOM 856 O O . ASN A 1 111 ? -14.407 11.308 -5.830 1.00 65.38 111 ASN A O 1
ATOM 860 N N . LYS A 1 112 ? -13.902 9.161 -5.403 1.00 60.53 112 LYS A N 1
ATOM 861 C CA . LYS A 1 112 ? -14.315 8.665 -6.724 1.00 60.53 112 LYS A CA 1
ATOM 862 C C . LYS A 1 112 ? -15.832 8.588 -6.897 1.00 60.53 112 LYS A C 1
ATOM 864 O O . LYS A 1 112 ? -16.297 8.698 -8.027 1.00 60.53 112 LYS A O 1
ATOM 869 N N . ILE A 1 113 ? -16.593 8.362 -5.824 1.00 55.72 113 ILE A N 1
ATOM 870 C CA . ILE A 1 113 ? -18.058 8.222 -5.891 1.00 55.72 113 ILE A CA 1
ATOM 871 C C . ILE A 1 113 ? -18.755 9.583 -5.765 1.00 55.72 113 ILE A C 1
ATOM 873 O O . ILE A 1 113 ? -19.748 9.816 -6.447 1.00 55.72 113 ILE A O 1
ATOM 877 N N . LEU A 1 114 ? -18.249 10.480 -4.915 1.00 57.09 114 LEU A N 1
ATOM 878 C CA . LEU A 1 114 ? -18.969 11.688 -4.496 1.00 57.09 114 LEU A CA 1
ATOM 879 C C . LEU A 1 114 ? -18.244 13.000 -4.811 1.00 57.09 114 LEU A C 1
ATOM 881 O O . LEU A 1 114 ? -18.835 14.060 -4.625 1.00 57.09 114 LEU A O 1
ATOM 885 N N . GLY A 1 115 ? -16.991 12.961 -5.287 1.00 58.41 115 GLY A N 1
ATOM 886 C CA . GLY A 1 115 ? -16.229 14.171 -5.634 1.00 58.41 115 GLY A CA 1
ATOM 887 C C . GLY A 1 115 ? -16.038 15.150 -4.466 1.00 58.41 115 GLY A C 1
ATOM 888 O O . GLY A 1 115 ? -15.851 16.344 -4.686 1.00 58.41 115 GLY A O 1
ATOM 889 N N . ALA A 1 116 ? -16.148 14.657 -3.234 1.00 56.75 116 ALA A N 1
ATOM 890 C CA . ALA A 1 116 ? -16.269 15.457 -2.023 1.00 56.75 116 ALA A CA 1
ATOM 891 C C . ALA A 1 116 ? -14.908 15.884 -1.444 1.00 56.75 116 ALA A C 1
ATOM 893 O O . ALA A 1 116 ? -13.931 15.143 -1.529 1.00 56.75 116 ALA A O 1
ATOM 894 N N . SER A 1 117 ? -14.846 17.075 -0.835 1.00 58.38 117 SER A N 1
ATOM 895 C CA . SER A 1 117 ? -13.627 17.601 -0.200 1.00 58.38 117 SER A CA 1
ATOM 896 C C . SER A 1 117 ? -13.365 16.955 1.170 1.00 58.38 117 SER A C 1
ATOM 898 O O . SER A 1 117 ? -14.277 16.455 1.832 1.00 58.38 117 SER A O 1
ATOM 900 N N . LYS A 1 118 ? -12.104 17.004 1.626 1.00 57.50 118 LYS A N 1
ATOM 901 C CA . LYS A 1 118 ? -11.635 16.485 2.928 1.00 57.50 118 LYS A CA 1
ATOM 902 C C . LYS A 1 118 ? -12.498 16.948 4.117 1.00 57.50 118 LYS A C 1
ATOM 904 O O . LYS A 1 118 ? -12.769 16.155 5.013 1.00 57.50 118 LYS A O 1
ATOM 909 N N . GLU A 1 119 ? -13.007 18.182 4.094 1.00 61.22 119 GLU A N 1
ATOM 910 C CA . GLU A 1 119 ? -13.847 18.738 5.172 1.00 61.22 119 GLU A CA 1
ATOM 911 C C . GLU A 1 119 ? -15.211 18.038 5.308 1.00 61.22 119 GLU A C 1
ATOM 913 O O . GLU A 1 119 ? -15.846 18.087 6.363 1.00 61.22 119 GLU A O 1
ATOM 918 N N . GLN A 1 120 ? -15.695 17.386 4.247 1.00 56.91 120 GLN A N 1
ATOM 919 C CA . GLN A 1 120 ? -16.957 16.647 4.282 1.00 56.91 120 GLN A CA 1
ATOM 920 C C . GLN A 1 120 ? -16.794 15.278 4.955 1.00 56.91 120 GLN A C 1
ATOM 922 O O . GLN A 1 120 ? -17.720 14.825 5.625 1.00 56.91 120 GLN A O 1
ATOM 927 N N . LEU A 1 121 ? -15.616 14.653 4.841 1.00 55.47 121 LEU A N 1
ATOM 928 C CA . LEU A 1 121 ? -15.301 13.390 5.520 1.00 55.47 121 LEU A CA 1
ATOM 929 C C . LEU A 1 121 ? -15.212 13.574 7.041 1.00 55.47 121 LEU A C 1
ATOM 931 O O . LEU A 1 121 ? -15.785 12.784 7.790 1.00 55.47 121 LEU A O 1
ATOM 935 N N . GLU A 1 122 ? -14.573 14.655 7.494 1.00 59.03 122 GLU A N 1
ATOM 936 C CA . GLU A 1 122 ? -14.448 14.983 8.922 1.00 59.03 122 GLU A CA 1
ATOM 937 C C . GLU A 1 122 ? -15.822 15.213 9.579 1.00 59.03 122 GLU A C 1
ATOM 939 O O . GLU A 1 122 ? -16.057 14.777 10.705 1.00 59.03 122 GLU A O 1
ATOM 944 N N . LYS A 1 123 ? -16.782 15.806 8.855 1.00 56.75 123 LYS A N 1
ATOM 945 C CA . LYS A 1 123 ? -18.161 15.980 9.345 1.00 56.75 123 LYS A CA 1
ATOM 946 C C . LYS A 1 123 ? -18.938 14.670 9.471 1.00 56.75 123 LYS A C 1
ATOM 948 O O . LYS A 1 123 ? -19.708 14.525 10.415 1.00 56.75 123 LYS A O 1
ATOM 953 N N . ILE A 1 124 ? -18.756 13.731 8.543 1.00 52.72 124 ILE A N 1
ATOM 954 C CA . ILE A 1 124 ? -19.448 12.433 8.583 1.00 52.72 124 ILE A CA 1
ATOM 955 C C . ILE A 1 124 ? -18.908 11.569 9.727 1.00 52.72 124 ILE A C 1
ATOM 957 O O . ILE A 1 124 ? -19.693 10.914 10.407 1.00 52.72 124 ILE A O 1
ATOM 961 N N . HIS A 1 125 ? -17.598 11.611 9.991 1.00 48.78 125 HIS A N 1
ATOM 962 C CA . HIS A 1 125 ? -16.998 10.904 11.127 1.00 48.78 125 HIS A CA 1
ATOM 963 C C . HIS A 1 125 ? -17.597 11.352 12.470 1.00 48.78 125 HIS A C 1
ATOM 965 O O . HIS A 1 125 ? -17.917 10.513 13.305 1.00 48.78 125 HIS A O 1
ATOM 971 N N . ILE A 1 126 ? -17.831 12.658 12.641 1.00 50.34 126 ILE A N 1
ATOM 972 C CA . ILE A 1 126 ? -18.468 13.224 13.842 1.00 50.34 126 ILE A CA 1
ATOM 973 C C . ILE A 1 126 ? -19.944 12.806 13.965 1.00 50.34 126 ILE A C 1
ATOM 975 O O . ILE A 1 126 ? -20.449 12.686 15.072 1.00 50.34 126 ILE A O 1
ATOM 979 N N . GLN A 1 127 ? -20.653 12.585 12.854 1.00 37.91 127 GLN A N 1
ATOM 980 C CA . GLN A 1 127 ? -22.077 12.210 12.866 1.00 37.91 127 GLN A CA 1
ATOM 981 C C . GLN A 1 127 ? -22.341 10.720 13.120 1.00 37.91 127 GLN A C 1
ATOM 983 O O . GLN A 1 127 ? -23.485 10.343 13.365 1.00 37.91 127 GLN A O 1
ATOM 988 N N . LEU A 1 128 ? -21.316 9.875 13.009 1.00 38.75 128 LEU A N 1
ATOM 989 C CA . LEU A 1 128 ? -21.408 8.430 13.241 1.00 38.75 128 LEU A CA 1
ATOM 990 C C . LEU A 1 128 ? -20.925 8.016 14.644 1.00 38.75 128 LEU A C 1
ATOM 992 O O . LEU A 1 128 ? -20.958 6.825 14.956 1.00 38.75 128 LEU A O 1
ATOM 996 N N . GLN A 1 129 ? -20.485 8.980 15.460 1.00 41.84 129 GLN A N 1
ATOM 997 C CA . GLN A 1 129 ? -20.227 8.837 16.898 1.00 41.84 129 GLN A CA 1
ATOM 998 C C . GLN A 1 129 ? -21.473 9.219 17.700 1.00 41.84 129 GLN A C 1
ATOM 1000 O O . GLN A 1 129 ? -21.725 8.542 18.722 1.00 41.84 129 GLN A O 1
#

Foldseek 3Di:
DDDDDDDDDDPDPVVVVVVVVVVVVVVVVVQLQKEKEKEFEPVLQADADPQQWFQDQPPDDDDRWTWTWGDPGSGIIMIITPGGDSDYYYYYDDPVNSVVSNVRRVCVVCCVPPVDDPVVVVVVVVVVD

pLDDT: mean 72.43, std 17.34, range [37.09, 96.5]

Organism: NCBI:txid80878

Radius of gyration: 21.49 Å; chains: 1; bounding box: 36×29×80 Å